Protein AF-A0A7K2N1F9-F1 (afdb_monomer_lite)

Structure (mmCIF, N/CA/C/O backbone):
data_AF-A0A7K2N1F9-F1
#
_entry.id   AF-A0A7K2N1F9-F1
#
loop_
_atom_site.group_PDB
_atom_site.id
_atom_site.type_symbol
_atom_site.label_atom_id
_atom_site.label_alt_id
_atom_site.label_comp_id
_atom_site.label_asym_id
_atom_site.label_entity_id
_atom_site.label_seq_id
_atom_site.pdbx_PDB_ins_code
_atom_site.Cartn_x
_atom_site.Cartn_y
_atom_site.Cartn_z
_atom_site.occupancy
_atom_site.B_iso_or_equiv
_atom_site.auth_seq_id
_atom_site.auth_comp_id
_atom_site.auth_asym_id
_atom_site.auth_atom_id
_atom_site.pdbx_PDB_model_num
ATOM 1 N N . PRO A 1 1 ? 28.617 -13.525 -10.690 1.00 59.00 1 PRO A N 1
ATOM 2 C CA . PRO A 1 1 ? 27.177 -13.411 -11.020 1.00 59.00 1 PRO A CA 1
ATOM 3 C C . PRO A 1 1 ? 26.655 -11.980 -10.815 1.00 59.00 1 PRO A C 1
ATOM 5 O O . PRO A 1 1 ? 26.814 -11.422 -9.735 1.00 59.00 1 PRO A O 1
ATOM 8 N N . THR A 1 2 ? 26.066 -11.386 -11.852 1.00 62.66 2 THR A N 1
ATOM 9 C CA . THR A 1 2 ? 25.423 -10.061 -11.810 1.00 62.66 2 THR A CA 1
ATOM 10 C C . THR A 1 2 ? 23.911 -10.265 -11.734 1.00 62.66 2 THR A C 1
ATOM 12 O O . THR A 1 2 ? 23.331 -10.863 -12.637 1.00 62.66 2 THR A O 1
ATOM 15 N N . ALA A 1 3 ? 23.275 -9.830 -10.644 1.00 71.44 3 ALA A N 1
ATOM 16 C CA . ALA A 1 3 ? 21.825 -9.941 -10.484 1.00 71.44 3 ALA A CA 1
ATOM 17 C C . ALA A 1 3 ? 21.093 -9.007 -11.464 1.00 71.44 3 ALA A C 1
ATOM 19 O O . ALA A 1 3 ? 21.563 -7.902 -11.738 1.00 71.44 3 ALA A O 1
ATOM 20 N N . ASN A 1 4 ? 19.939 -9.442 -11.982 1.00 77.94 4 ASN A N 1
ATOM 21 C CA . ASN A 1 4 ? 19.087 -8.596 -12.815 1.00 77.94 4 ASN A CA 1
ATOM 22 C C . ASN A 1 4 ? 18.512 -7.449 -11.946 1.00 77.94 4 ASN A C 1
ATOM 24 O O . ASN A 1 4 ? 17.821 -7.731 -10.958 1.00 77.94 4 ASN A O 1
ATOM 28 N N . PRO A 1 5 ? 18.787 -6.173 -12.278 1.00 76.38 5 PRO A N 1
ATOM 29 C CA . PRO A 1 5 ? 18.346 -5.035 -11.473 1.00 76.38 5 PRO A CA 1
ATOM 30 C C . PRO A 1 5 ? 16.817 -4.923 -11.394 1.00 76.38 5 PRO A C 1
ATOM 32 O O . PRO A 1 5 ? 16.291 -4.608 -10.331 1.00 76.38 5 PRO A O 1
ATOM 35 N N . ASP A 1 6 ? 16.093 -5.267 -12.461 1.00 80.00 6 ASP A N 1
ATOM 36 C CA . ASP A 1 6 ? 14.627 -5.196 -12.478 1.00 80.00 6 ASP A CA 1
ATOM 37 C C . ASP A 1 6 ? 14.009 -6.249 -11.547 1.00 80.00 6 ASP A C 1
ATOM 39 O O . ASP A 1 6 ? 13.068 -5.967 -10.807 1.00 80.00 6 ASP A O 1
ATOM 43 N N . ALA A 1 7 ? 14.593 -7.450 -11.508 1.00 86.44 7 ALA A N 1
ATOM 44 C CA . ALA A 1 7 ? 14.180 -8.495 -10.571 1.00 86.44 7 ALA A CA 1
ATOM 45 C C . ALA A 1 7 ? 14.450 -8.092 -9.110 1.00 86.44 7 ALA A C 1
ATOM 47 O O . ALA A 1 7 ? 13.690 -8.448 -8.212 1.00 86.44 7 ALA A O 1
ATOM 48 N N . THR A 1 8 ? 15.510 -7.313 -8.873 1.00 91.31 8 THR A N 1
ATOM 49 C CA . THR A 1 8 ? 15.855 -6.809 -7.536 1.00 91.31 8 THR A CA 1
ATOM 50 C C . THR A 1 8 ? 14.827 -5.781 -7.058 1.00 91.31 8 THR A C 1
ATOM 52 O O . THR A 1 8 ? 14.375 -5.855 -5.913 1.00 91.31 8 THR A O 1
ATOM 55 N N . ASP A 1 9 ? 14.401 -4.869 -7.940 1.00 91.19 9 ASP A N 1
ATOM 56 C CA . ASP A 1 9 ? 13.336 -3.903 -7.654 1.00 91.19 9 ASP A CA 1
ATOM 57 C C . ASP A 1 9 ? 12.016 -4.621 -7.316 1.00 91.19 9 ASP A C 1
ATOM 59 O O . ASP A 1 9 ? 11.381 -4.294 -6.311 1.00 91.19 9 ASP A O 1
ATOM 63 N N . VAL A 1 10 ? 11.629 -5.645 -8.088 1.00 94.50 10 VAL A N 1
ATOM 64 C CA . VAL A 1 10 ? 10.413 -6.441 -7.825 1.00 94.50 10 VAL A CA 1
ATOM 65 C C . VAL A 1 10 ? 10.453 -7.084 -6.438 1.00 94.50 10 VAL A C 1
ATOM 67 O O . VAL A 1 10 ? 9.509 -6.922 -5.666 1.00 94.50 10 VAL A O 1
ATOM 70 N N . VAL A 1 11 ? 11.542 -7.778 -6.091 1.00 96.75 11 VAL A N 1
ATOM 71 C CA . VAL A 1 11 ? 11.669 -8.463 -4.791 1.00 96.75 11 VAL A CA 1
ATOM 72 C C . VAL A 1 11 ? 11.615 -7.467 -3.635 1.00 96.75 11 VAL A C 1
ATOM 74 O O . VAL A 1 11 ? 10.921 -7.708 -2.646 1.00 96.75 11 VAL A O 1
ATOM 77 N N . LYS A 1 12 ? 12.291 -6.321 -3.766 1.00 96.31 12 LYS A N 1
ATOM 78 C CA . LYS A 1 12 ? 12.257 -5.256 -2.760 1.00 96.31 12 LYS A CA 1
ATOM 79 C C . LYS A 1 12 ? 10.833 -4.751 -2.528 1.00 96.31 12 LYS A C 1
ATOM 81 O O . LYS A 1 12 ? 10.384 -4.685 -1.385 1.00 96.31 12 LYS A O 1
ATOM 86 N N . TRP A 1 13 ? 10.123 -4.386 -3.595 1.00 97.69 13 TRP A N 1
ATOM 87 C CA . TRP A 1 13 ? 8.766 -3.849 -3.484 1.00 97.69 13 TRP A CA 1
ATOM 88 C C . TRP A 1 13 ? 7.759 -4.892 -3.009 1.00 97.69 13 TRP A C 1
ATOM 90 O O . TRP A 1 13 ? 6.864 -4.556 -2.236 1.00 97.69 13 TRP A O 1
ATOM 100 N N . HIS A 1 14 ? 7.942 -6.156 -3.388 1.00 98.31 14 HIS A N 1
ATOM 101 C CA . HIS A 1 14 ? 7.162 -7.257 -2.838 1.00 98.31 14 HIS A CA 1
ATOM 102 C C . HIS A 1 14 ? 7.390 -7.411 -1.327 1.00 98.31 14 HIS A C 1
ATOM 104 O O . HIS A 1 14 ? 6.428 -7.528 -0.575 1.00 98.31 14 HIS A O 1
ATOM 110 N N . GLY A 1 15 ? 8.640 -7.343 -0.855 1.00 98.44 15 GLY A N 1
ATOM 111 C CA . GLY A 1 15 ? 8.946 -7.368 0.579 1.00 98.44 15 GLY A CA 1
ATOM 112 C C . GLY A 1 15 ? 8.259 -6.236 1.348 1.00 98.44 15 GLY A C 1
ATOM 113 O O . GLY A 1 15 ? 7.652 -6.474 2.389 1.00 98.44 15 GLY A O 1
ATOM 114 N N . LEU A 1 16 ? 8.266 -5.020 0.793 1.00 98.69 16 LEU A N 1
ATOM 115 C CA . LEU A 1 16 ? 7.516 -3.897 1.360 1.00 98.69 16 LEU A CA 1
ATOM 116 C C . LEU A 1 16 ? 6.004 -4.168 1.354 1.00 98.69 16 LEU A C 1
ATOM 118 O O . LEU A 1 16 ? 5.322 -3.847 2.321 1.00 98.69 16 LEU A O 1
ATOM 122 N N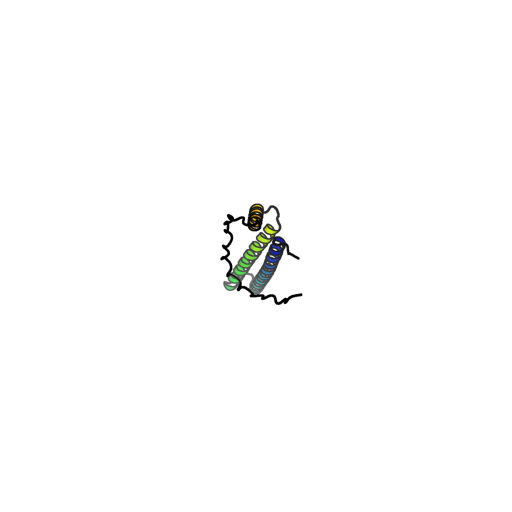 . LEU A 1 17 ? 5.440 -4.740 0.292 1.00 98.69 17 LEU A N 1
ATOM 123 C CA . LEU A 1 17 ? 4.013 -5.067 0.265 1.00 98.69 17 LEU A CA 1
ATOM 124 C C . LEU A 1 17 ? 3.636 -6.049 1.387 1.00 98.69 17 LEU A C 1
ATOM 126 O O . LEU A 1 17 ? 2.665 -5.803 2.098 1.00 98.69 17 LEU A O 1
ATOM 130 N N . VAL A 1 18 ? 4.435 -7.100 1.591 1.00 98.75 18 VAL A N 1
ATOM 131 C CA . VAL A 1 18 ? 4.236 -8.076 2.677 1.00 98.75 18 VAL A CA 1
ATOM 132 C C . VAL A 1 18 ? 4.308 -7.406 4.051 1.00 98.75 18 VAL A C 1
ATOM 134 O O . VAL A 1 18 ? 3.459 -7.645 4.905 1.00 98.75 18 VAL A O 1
ATOM 137 N N . GLU A 1 19 ? 5.279 -6.518 4.262 1.00 98.62 19 GLU A N 1
ATOM 138 C CA . GLU A 1 19 ? 5.375 -5.753 5.507 1.00 98.62 19 GLU A CA 1
ATOM 139 C C . GLU A 1 19 ? 4.119 -4.896 5.741 1.00 98.62 19 GLU A C 1
ATOM 141 O O . GLU A 1 19 ? 3.557 -4.915 6.835 1.00 98.62 19 GLU A O 1
ATOM 146 N N . ALA A 1 20 ? 3.638 -4.178 4.721 1.00 98.50 20 ALA A N 1
ATOM 147 C CA . ALA A 1 20 ? 2.435 -3.353 4.846 1.00 98.50 20 ALA A CA 1
ATOM 148 C C . ALA A 1 20 ? 1.185 -4.189 5.132 1.00 98.50 20 ALA A C 1
ATOM 150 O O . ALA A 1 20 ? 0.350 -3.764 5.925 1.00 98.50 20 ALA A O 1
ATOM 151 N N . GLN A 1 21 ? 1.088 -5.383 4.544 1.00 98.62 21 GLN A N 1
ATOM 152 C CA . GLN A 1 21 ? 0.015 -6.327 4.840 1.00 98.62 21 GLN A CA 1
ATOM 153 C C . GLN A 1 21 ? 0.023 -6.721 6.328 1.00 98.62 21 GLN A C 1
ATOM 155 O O . GLN A 1 21 ? -1.003 -6.611 6.987 1.00 98.62 21 GLN A O 1
ATOM 160 N N . SER A 1 22 ? 1.194 -7.030 6.898 1.00 98.69 22 SER A N 1
ATOM 161 C CA . SER A 1 22 ? 1.311 -7.342 8.336 1.00 98.69 22 SER A CA 1
ATOM 162 C C . SER A 1 22 ? 0.982 -6.164 9.266 1.00 98.69 22 SER A C 1
ATOM 164 O O . SER A 1 22 ? 0.644 -6.348 10.435 1.00 98.69 22 SER A O 1
ATOM 166 N N . VAL A 1 23 ? 1.165 -4.924 8.797 1.00 98.62 23 VAL A N 1
ATOM 167 C CA . VAL A 1 23 ? 0.802 -3.716 9.554 1.00 98.62 23 VAL A CA 1
ATOM 168 C C . VAL A 1 23 ? -0.706 -3.501 9.504 1.00 98.62 23 VAL A C 1
ATOM 170 O O . VAL A 1 23 ? -1.291 -3.162 10.529 1.00 98.62 23 VAL A O 1
ATOM 173 N N . LEU A 1 24 ? -1.324 -3.717 8.339 1.00 98.69 24 LEU A N 1
ATOM 174 C CA . LEU A 1 24 ? -2.771 -3.638 8.175 1.00 98.69 24 LEU A CA 1
ATOM 175 C C . LEU A 1 24 ? -3.486 -4.659 9.062 1.00 98.69 24 LEU A C 1
ATOM 177 O O . LEU A 1 24 ? -4.354 -4.262 9.826 1.00 98.69 24 LEU A O 1
ATOM 181 N N . GLU A 1 25 ? -3.061 -5.922 9.029 1.00 98.81 25 GLU A N 1
ATOM 182 C CA . GLU A 1 25 ? -3.646 -6.997 9.846 1.00 98.81 25 GLU A CA 1
ATOM 183 C C . GLU A 1 25 ? -3.624 -6.649 11.340 1.00 98.81 25 GLU A C 1
ATOM 185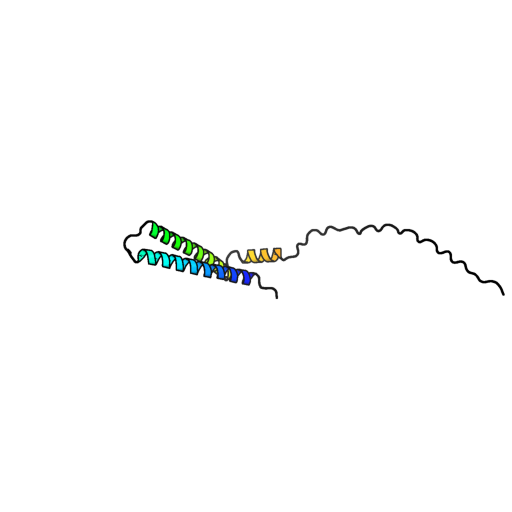 O O . GLU A 1 25 ? -4.650 -6.704 12.006 1.00 98.81 25 GLU A O 1
ATOM 190 N N . ARG A 1 26 ? -2.486 -6.167 11.857 1.00 98.69 26 ARG A N 1
ATOM 191 C CA . ARG A 1 26 ? -2.392 -5.730 13.259 1.00 98.69 26 ARG A CA 1
ATOM 192 C C . ARG A 1 26 ? -3.299 -4.543 13.580 1.00 98.69 26 ARG A C 1
ATOM 194 O O . ARG A 1 26 ? -3.881 -4.498 14.655 1.00 98.69 26 ARG A O 1
ATOM 201 N N . ALA A 1 27 ? -3.411 -3.573 12.673 1.00 98.50 27 ALA A N 1
ATOM 202 C CA . ALA A 1 27 ? -4.291 -2.427 12.880 1.00 98.50 27 ALA A CA 1
ATOM 203 C C . ALA A 1 27 ? -5.775 -2.838 12.881 1.00 98.50 27 ALA A C 1
ATOM 205 O O . ALA A 1 27 ? -6.564 -2.273 13.637 1.00 98.50 27 ALA A O 1
ATOM 206 N N . GLU A 1 28 ? -6.149 -3.803 12.037 1.00 98.38 28 GLU A N 1
ATOM 207 C CA . GLU A 1 28 ? -7.493 -4.382 11.997 1.00 98.38 28 GLU A CA 1
ATOM 208 C C . GLU A 1 28 ? -7.790 -5.170 13.277 1.00 98.38 28 GLU A C 1
ATOM 210 O O . GLU A 1 28 ? -8.839 -4.952 13.882 1.00 98.38 28 GLU A O 1
ATOM 215 N N . ASP A 1 29 ? -6.852 -5.999 13.740 1.00 98.44 29 ASP A N 1
ATOM 216 C CA . ASP A 1 29 ? -6.968 -6.730 15.006 1.00 98.44 29 ASP A CA 1
ATOM 217 C C . ASP A 1 29 ? -7.145 -5.775 16.198 1.00 98.44 29 ASP A C 1
ATOM 219 O O . ASP A 1 29 ? -8.043 -5.972 17.019 1.00 98.44 29 ASP A O 1
ATOM 223 N N . ASP A 1 30 ? -6.347 -4.703 16.271 1.00 97.31 30 ASP A N 1
ATOM 224 C CA . ASP A 1 30 ? -6.457 -3.688 17.325 1.00 97.31 30 ASP A CA 1
ATOM 225 C C . ASP A 1 30 ? -7.836 -2.997 17.308 1.00 97.31 30 ASP A C 1
ATOM 227 O O . ASP A 1 30 ? -8.434 -2.761 18.362 1.00 97.31 30 ASP A O 1
ATOM 231 N N . LEU A 1 31 ? -8.362 -2.675 16.119 1.00 96.25 31 LEU A N 1
ATOM 232 C CA . LEU A 1 31 ? -9.689 -2.071 15.969 1.00 96.25 31 LEU A CA 1
ATOM 233 C C . LEU A 1 31 ? -10.803 -3.043 16.381 1.00 96.25 31 LEU A C 1
ATOM 235 O O . LEU A 1 31 ? -11.726 -2.653 17.096 1.00 96.25 31 LEU A O 1
ATOM 239 N N . LEU A 1 32 ? -10.721 -4.304 15.956 1.00 95.81 32 LEU A N 1
ATOM 240 C CA . LEU A 1 32 ? -11.701 -5.329 16.317 1.00 95.81 32 LEU A CA 1
ATOM 241 C C . LEU A 1 32 ? -11.704 -5.592 17.825 1.00 95.81 32 LEU A C 1
ATOM 243 O O . LEU A 1 32 ? -12.777 -5.684 18.422 1.00 95.81 32 LEU A O 1
ATOM 247 N N . ALA A 1 3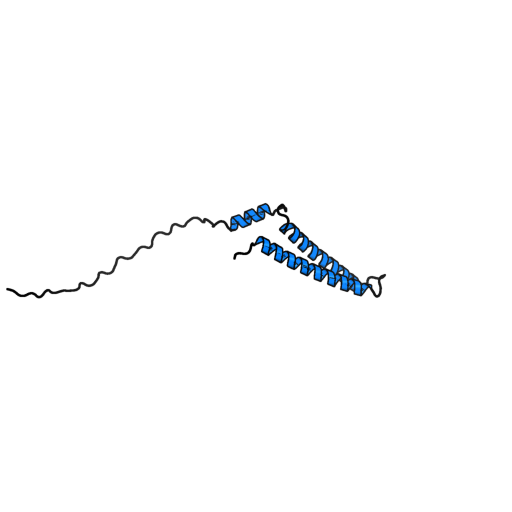3 ? -10.527 -5.648 18.450 1.00 95.19 33 ALA A N 1
ATOM 248 C CA . ALA A 1 33 ? -10.396 -5.798 19.894 1.00 95.19 33 ALA A CA 1
ATOM 249 C C . ALA A 1 33 ? -11.033 -4.625 20.658 1.00 95.19 33 ALA A C 1
ATOM 251 O O . ALA A 1 33 ? -11.666 -4.843 21.691 1.00 95.19 33 ALA A O 1
ATOM 252 N N . ALA A 1 34 ? -10.915 -3.397 20.142 1.00 93.06 34 ALA A N 1
ATOM 253 C CA . ALA A 1 34 ? -11.536 -2.214 20.739 1.00 93.06 34 ALA A CA 1
ATOM 254 C C . ALA A 1 34 ? -13.066 -2.181 20.576 1.00 93.06 34 ALA A C 1
ATOM 256 O O . ALA A 1 34 ? -13.761 -1.722 21.477 1.00 93.06 34 ALA A O 1
ATOM 257 N N . LEU A 1 35 ? -13.599 -2.697 19.464 1.00 92.81 35 LEU A N 1
ATOM 258 C CA . LEU A 1 35 ? -15.044 -2.738 19.198 1.00 92.81 35 LEU A CA 1
ATOM 259 C C . LEU A 1 35 ? -15.767 -3.885 19.918 1.00 92.81 35 LEU A C 1
ATOM 261 O O . LEU A 1 35 ? -16.969 -3.802 20.169 1.00 92.81 35 LEU A O 1
ATOM 265 N N . GLN A 1 36 ? -15.058 -4.965 20.252 1.00 90.12 36 GLN A N 1
ATOM 266 C CA . GLN A 1 36 ? -15.644 -6.165 20.853 1.00 90.12 36 GLN A CA 1
ATOM 267 C C . GLN A 1 36 ? -16.455 -5.916 22.148 1.00 90.12 36 GLN A C 1
ATOM 269 O O . GLN A 1 36 ? -17.502 -6.548 22.304 1.00 90.12 36 GLN A O 1
ATOM 274 N N . PRO A 1 37 ? -16.046 -5.021 23.071 1.00 86.75 37 PRO A N 1
ATOM 275 C CA . PRO A 1 37 ? -16.795 -4.740 24.295 1.00 86.75 37 PRO A CA 1
ATOM 276 C C . PRO A 1 37 ? -18.077 -3.926 24.067 1.00 86.75 37 PRO A C 1
ATOM 278 O O . PRO A 1 37 ? -19.046 -4.117 24.801 1.00 86.75 37 PRO A O 1
ATOM 281 N N . GLN A 1 38 ? -18.086 -3.012 23.089 1.00 79.00 38 GLN A N 1
ATOM 282 C CA . GLN A 1 38 ? -19.204 -2.103 22.801 1.00 79.00 38 GLN A CA 1
ATOM 283 C C . GLN A 1 38 ? -19.308 -1.830 21.291 1.00 79.00 38 GLN A C 1
ATOM 285 O O . GLN A 1 38 ? -18.792 -0.835 20.793 1.00 79.00 38 GLN A O 1
ATOM 290 N N . PRO A 1 39 ? -20.010 -2.690 20.538 1.00 72.44 39 PRO A N 1
ATOM 291 C CA . PRO A 1 39 ? -20.047 -2.594 19.080 1.00 72.44 39 PRO A CA 1
ATOM 292 C C . PRO A 1 39 ? -20.961 -1.480 18.538 1.00 72.44 39 PRO A C 1
ATOM 294 O O . PRO A 1 39 ? -20.950 -1.226 17.336 1.00 72.44 39 PRO A O 1
ATOM 297 N N . SER A 1 40 ? -21.793 -0.849 19.377 1.00 73.44 40 SER A N 1
ATOM 298 C CA . SER A 1 40 ? -22.810 0.122 18.940 1.00 73.44 40 SER A CA 1
ATOM 299 C C . SER A 1 40 ? -22.385 1.587 19.028 1.00 73.44 40 SER A C 1
ATOM 301 O O . SER A 1 40 ? -23.027 2.427 18.403 1.00 73.44 40 SER A O 1
ATOM 303 N N . GLU A 1 41 ? -21.352 1.907 19.804 1.00 78.50 41 GLU A N 1
ATOM 304 C CA . GLU A 1 41 ? -20.877 3.276 20.010 1.00 78.50 41 GLU A CA 1
ATOM 305 C C . GLU A 1 41 ? -19.374 3.321 19.741 1.00 78.50 41 GLU A C 1
ATOM 307 O O . GLU A 1 41 ? -18.620 2.501 20.258 1.00 78.50 41 GLU A O 1
ATOM 312 N N . VAL A 1 42 ? -18.951 4.248 18.883 1.00 82.94 42 VAL A N 1
ATOM 313 C CA . VAL A 1 42 ? -17.541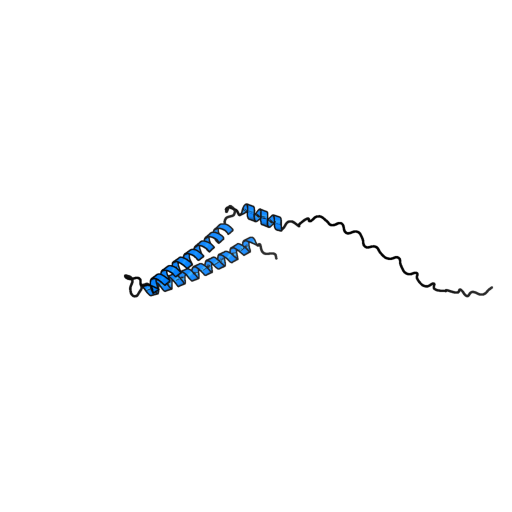 4.428 18.533 1.00 82.94 42 VAL A CA 1
ATOM 314 C C . VAL A 1 42 ? -17.058 5.690 19.229 1.00 82.94 42 VAL A C 1
ATOM 316 O O . VAL A 1 42 ? -17.478 6.791 18.878 1.00 82.94 42 VAL A O 1
ATOM 319 N N . ASP A 1 43 ? -16.195 5.521 20.222 1.00 87.00 43 ASP A N 1
ATOM 320 C CA . ASP A 1 43 ? -15.563 6.625 20.935 1.00 87.00 43 ASP A CA 1
ATOM 321 C C . ASP A 1 43 ? -14.366 7.206 20.154 1.00 87.00 43 ASP A C 1
ATOM 323 O O . ASP A 1 43 ? -13.872 6.625 19.180 1.00 87.00 43 ASP A O 1
ATOM 327 N N . ASP A 1 44 ? -13.884 8.379 20.574 1.00 88.00 44 ASP A N 1
ATOM 328 C CA . ASP A 1 44 ? -12.758 9.066 19.926 1.00 88.00 44 ASP A CA 1
ATOM 329 C C . ASP A 1 44 ? -11.478 8.194 19.829 1.00 88.00 44 ASP A C 1
ATOM 331 O O . ASP A 1 44 ? -10.830 8.190 18.774 1.00 88.00 44 ASP A O 1
ATOM 335 N N . PRO A 1 45 ? -11.094 7.407 20.859 1.00 91.31 45 PRO A N 1
ATOM 336 C CA . PRO A 1 45 ? -10.007 6.431 20.748 1.00 91.31 45 PRO A CA 1
ATOM 337 C C . PRO A 1 45 ? -10.217 5.375 19.653 1.00 91.31 45 PRO A C 1
ATOM 339 O O . PRO A 1 45 ? -9.289 5.106 18.878 1.00 91.31 45 PRO A O 1
ATOM 342 N N . THR A 1 46 ? -11.418 4.799 19.549 1.00 93.88 46 THR A N 1
ATOM 343 C CA . THR A 1 46 ? -11.748 3.800 18.520 1.00 93.88 46 THR A CA 1
ATOM 344 C C . THR A 1 46 ? -11.780 4.426 17.127 1.00 93.88 46 THR A C 1
ATOM 346 O O . THR A 1 46 ? -11.269 3.837 16.170 1.00 93.88 46 THR A O 1
ATOM 349 N N . MET A 1 47 ? -12.246 5.670 16.998 1.00 95.56 47 MET A N 1
ATOM 350 C CA . MET A 1 47 ? -12.104 6.439 15.757 1.00 95.56 47 MET A CA 1
ATOM 351 C C . MET A 1 47 ? -10.632 6.617 15.351 1.00 95.56 47 MET A C 1
ATOM 353 O O . MET A 1 47 ? -10.284 6.480 14.175 1.00 95.56 47 MET A O 1
ATOM 357 N N . GLY A 1 48 ? -9.731 6.843 16.311 1.00 96.56 48 GLY A N 1
ATOM 358 C CA . GLY A 1 48 ? -8.286 6.883 16.065 1.00 96.56 48 GLY A CA 1
ATOM 359 C C . GLY A 1 48 ? -7.713 5.563 15.526 1.00 96.56 48 GLY A C 1
ATOM 360 O O . GLY A 1 48 ? -6.819 5.574 14.675 1.00 96.56 48 GLY A O 1
ATOM 361 N N . LEU A 1 49 ? -8.229 4.414 15.975 1.00 97.31 49 LEU A N 1
ATOM 362 C CA . LEU A 1 49 ? -7.893 3.095 15.420 1.00 97.31 49 LEU A CA 1
ATOM 363 C C . LEU A 1 49 ? -8.404 2.935 13.984 1.00 97.31 49 LEU A C 1
ATOM 365 O O . LEU A 1 49 ? -7.637 2.528 13.111 1.00 97.31 49 LEU A O 1
ATOM 369 N N . ALA A 1 50 ? -9.640 3.350 13.702 1.00 96.56 50 ALA A N 1
ATOM 370 C CA . ALA A 1 50 ? -10.194 3.322 12.349 1.00 96.56 50 ALA A CA 1
ATOM 371 C C . ALA A 1 50 ? -9.364 4.168 11.364 1.00 96.56 50 ALA A C 1
ATOM 373 O O . ALA A 1 50 ? -9.060 3.731 10.250 1.00 96.56 50 ALA A O 1
ATOM 374 N N . HIS A 1 51 ? -8.908 5.351 11.785 1.00 98.12 51 HIS A N 1
ATOM 375 C CA . HIS A 1 51 ? -7.998 6.167 10.978 1.00 98.12 51 HIS A CA 1
ATOM 376 C C . HIS A 1 51 ? -6.646 5.485 10.729 1.00 98.12 51 HIS A C 1
ATOM 378 O O . HIS A 1 51 ? -6.107 5.595 9.624 1.00 98.12 51 HIS A O 1
ATOM 384 N N . ARG A 1 52 ? -6.108 4.749 11.712 1.00 98.06 52 ARG A N 1
ATOM 385 C CA . ARG A 1 52 ? -4.876 3.963 11.537 1.00 98.06 52 ARG A CA 1
ATOM 386 C C . ARG A 1 52 ? -5.050 2.837 10.520 1.00 98.06 52 ARG A C 1
ATOM 388 O O . ARG A 1 52 ? -4.178 2.684 9.666 1.00 98.06 52 ARG A O 1
ATOM 395 N N . VAL A 1 53 ? -6.174 2.120 10.549 1.00 98.62 53 VAL A N 1
ATOM 396 C CA . VAL A 1 53 ? -6.510 1.112 9.527 1.00 98.62 53 VAL A CA 1
ATOM 397 C C . VAL A 1 53 ? -6.552 1.754 8.139 1.00 98.62 53 VAL A C 1
ATOM 399 O O . VAL A 1 53 ? -5.876 1.290 7.225 1.00 98.62 53 VAL A O 1
ATOM 402 N N . ASN A 1 54 ? -7.248 2.884 7.981 1.00 98.44 54 ASN A N 1
ATOM 403 C CA . ASN A 1 54 ? -7.338 3.574 6.690 1.00 98.44 54 ASN A CA 1
ATOM 404 C C . ASN A 1 54 ? -5.960 4.022 6.155 1.00 98.44 54 ASN A C 1
ATOM 406 O O . ASN A 1 54 ? -5.664 3.905 4.960 1.00 98.44 54 ASN A O 1
ATOM 410 N N . ALA A 1 55 ? -5.084 4.498 7.044 1.00 98.69 55 ALA A N 1
ATOM 411 C CA . ALA A 1 55 ? -3.707 4.825 6.687 1.00 98.69 55 ALA A CA 1
ATOM 412 C C . ALA A 1 55 ? -2.915 3.576 6.255 1.00 98.69 55 ALA A C 1
ATOM 414 O O . ALA A 1 55 ? -2.206 3.620 5.247 1.00 98.69 55 ALA A O 1
ATOM 415 N N . ALA A 1 56 ? -3.065 2.452 6.963 1.00 98.62 56 ALA A N 1
ATOM 416 C CA . ALA A 1 56 ? -2.410 1.191 6.617 1.00 98.62 56 ALA A CA 1
ATOM 417 C C . ALA A 1 56 ? -2.872 0.648 5.251 1.00 98.62 56 ALA A C 1
ATOM 419 O O . ALA A 1 56 ? -2.029 0.266 4.435 1.00 98.62 56 ALA A O 1
ATOM 420 N N . VAL A 1 57 ? -4.177 0.705 4.951 1.00 98.69 57 VAL A N 1
ATOM 421 C CA . VAL A 1 57 ? -4.733 0.345 3.632 1.00 98.69 57 VAL A CA 1
ATOM 422 C C . VAL A 1 57 ? -4.114 1.202 2.531 1.00 98.69 57 VAL A C 1
ATOM 424 O O . VAL A 1 57 ? -3.630 0.671 1.532 1.00 98.69 57 VAL A O 1
ATOM 427 N N . THR A 1 58 ? -4.046 2.519 2.739 1.00 98.75 58 THR A N 1
ATOM 428 C CA . THR A 1 58 ? -3.460 3.450 1.761 1.00 98.75 58 THR A CA 1
ATOM 429 C C . THR A 1 58 ? -2.010 3.078 1.431 1.00 98.75 58 THR A C 1
ATOM 431 O O . THR A 1 58 ? -1.606 3.070 0.265 1.00 98.75 58 THR A O 1
ATOM 434 N N . VAL A 1 59 ? -1.216 2.721 2.447 1.00 98.75 59 VAL A N 1
ATOM 435 C CA . VAL A 1 59 ? 0.175 2.284 2.259 1.00 98.75 59 VAL A CA 1
ATOM 436 C C . VAL A 1 59 ? 0.249 0.946 1.518 1.00 98.75 59 VAL A C 1
ATOM 438 O O . VAL A 1 59 ? 1.062 0.816 0.596 1.00 98.75 59 VAL A O 1
ATOM 441 N N . ARG A 1 60 ? -0.584 -0.038 1.883 1.00 98.62 60 ARG A N 1
ATOM 442 C CA . ARG A 1 60 ? -0.654 -1.337 1.195 1.00 98.62 60 ARG A CA 1
ATOM 443 C C . ARG A 1 60 ? -0.970 -1.150 -0.285 1.00 98.62 60 ARG A C 1
ATOM 445 O O . ARG A 1 60 ? -0.258 -1.689 -1.130 1.00 98.62 60 ARG A O 1
ATOM 452 N N . ASP A 1 61 ? -1.984 -0.353 -0.598 1.00 98.56 61 ASP A N 1
ATOM 453 C CA . ASP A 1 61 ? -2.462 -0.155 -1.967 1.00 98.56 61 ASP A CA 1
ATOM 454 C C . ASP A 1 61 ? -1.441 0.577 -2.830 1.00 98.56 61 ASP A C 1
ATOM 456 O O . ASP A 1 61 ? -1.191 0.174 -3.968 1.00 98.56 61 ASP A O 1
ATOM 460 N N . GLY A 1 62 ? -0.759 1.579 -2.270 1.00 98.38 62 GLY A N 1
ATOM 461 C CA . GLY A 1 62 ? 0.364 2.227 -2.941 1.00 98.38 62 GLY A CA 1
ATOM 462 C C . GLY A 1 62 ? 1.476 1.234 -3.295 1.00 98.38 62 GLY A C 1
ATOM 463 O O . GLY A 1 62 ? 1.956 1.212 -4.429 1.00 98.38 62 GLY A O 1
ATOM 464 N N . ARG A 1 63 ? 1.858 0.359 -2.354 1.00 98.31 63 ARG A N 1
ATOM 465 C CA . ARG A 1 63 ? 2.888 -0.672 -2.583 1.00 98.31 63 ARG A CA 1
ATOM 466 C C . ARG A 1 63 ? 2.420 -1.722 -3.600 1.00 98.31 63 ARG A C 1
ATOM 468 O O . ARG A 1 63 ? 3.183 -2.069 -4.501 1.00 98.31 63 ARG A O 1
ATOM 475 N N . ALA A 1 64 ? 1.169 -2.175 -3.516 1.00 98.38 64 ALA A N 1
ATOM 476 C CA . ALA A 1 64 ? 0.578 -3.133 -4.451 1.00 98.38 64 ALA A CA 1
ATOM 477 C C . ALA A 1 64 ? 0.521 -2.577 -5.880 1.00 98.38 64 ALA A C 1
ATOM 479 O O . ALA A 1 64 ? 0.851 -3.279 -6.838 1.00 98.38 64 ALA A O 1
ATOM 480 N N . MET A 1 65 ? 0.178 -1.295 -6.029 1.00 98.06 65 MET A N 1
ATOM 481 C CA . MET A 1 65 ? 0.169 -0.606 -7.318 1.00 98.06 65 MET A CA 1
ATOM 482 C C . MET A 1 65 ? 1.564 -0.579 -7.958 1.00 98.06 65 MET A C 1
ATOM 484 O O . MET A 1 65 ? 1.692 -0.849 -9.153 1.00 98.06 65 MET A O 1
ATOM 488 N N . VAL A 1 66 ? 2.617 -0.317 -7.175 1.00 96.56 66 VAL A N 1
ATOM 489 C CA . VAL A 1 66 ? 4.001 -0.338 -7.677 1.00 96.56 66 VAL A CA 1
ATOM 490 C C . VAL A 1 66 ? 4.423 -1.747 -8.089 1.00 96.56 66 VAL A C 1
ATOM 492 O O . VAL A 1 66 ? 4.979 -1.916 -9.173 1.00 96.56 66 VAL A O 1
ATOM 495 N N . VAL A 1 67 ? 4.128 -2.770 -7.278 1.00 96.88 67 VAL A N 1
ATOM 496 C CA . VAL A 1 67 ? 4.420 -4.171 -7.633 1.00 96.88 67 VAL A CA 1
ATOM 497 C C . VAL A 1 67 ? 3.722 -4.550 -8.939 1.00 96.88 67 VAL A C 1
ATOM 499 O O . VAL A 1 67 ? 4.361 -5.094 -9.838 1.00 96.88 67 VAL A O 1
ATOM 502 N N . ARG A 1 68 ? 2.443 -4.191 -9.097 1.00 96.12 68 ARG A N 1
ATOM 503 C CA . ARG A 1 68 ? 1.697 -4.425 -10.339 1.00 96.12 68 ARG A CA 1
ATOM 504 C C . ARG A 1 68 ? 2.355 -3.741 -11.540 1.00 96.12 68 ARG A C 1
ATOM 506 O O . ARG A 1 68 ? 2.538 -4.384 -12.568 1.00 96.12 68 ARG A O 1
ATOM 513 N N . TRP A 1 69 ? 2.761 -2.477 -11.406 1.00 95.62 69 TRP A N 1
ATOM 514 C CA . TRP A 1 69 ? 3.467 -1.742 -12.465 1.00 95.62 69 TRP A CA 1
ATOM 515 C C . TRP A 1 69 ? 4.824 -2.381 -12.823 1.00 95.62 69 TRP A C 1
ATOM 517 O O . TRP A 1 69 ? 5.211 -2.455 -13.993 1.00 95.62 69 TRP A O 1
ATOM 527 N N . LEU A 1 70 ? 5.555 -2.901 -11.833 1.00 93.44 70 LEU A N 1
ATOM 528 C CA . LEU A 1 70 ? 6.829 -3.590 -12.056 1.00 93.44 70 LEU A CA 1
ATOM 529 C C . LEU A 1 70 ? 6.662 -4.945 -12.753 1.00 93.44 70 LEU A C 1
ATOM 531 O O . LEU A 1 70 ? 7.535 -5.319 -13.537 1.00 93.44 70 LEU A O 1
ATOM 535 N N . LEU A 1 71 ? 5.554 -5.649 -12.527 1.00 93.62 71 LEU A N 1
ATOM 536 C CA . LEU A 1 71 ? 5.279 -6.945 -13.152 1.00 93.62 71 LEU A CA 1
ATOM 537 C C . LEU A 1 71 ? 4.655 -6.830 -14.549 1.00 93.62 71 LEU A C 1
ATOM 539 O O . LEU A 1 71 ? 4.829 -7.732 -15.361 1.00 93.62 71 LEU A O 1
ATOM 543 N N . ASP A 1 72 ? 3.976 -5.724 -14.853 1.00 92.25 72 ASP A N 1
ATOM 544 C CA . ASP A 1 72 ? 3.360 -5.496 -16.160 1.00 92.25 72 ASP A CA 1
ATOM 545 C C . ASP A 1 72 ? 4.399 -4.978 -17.183 1.00 92.25 72 ASP A C 1
ATOM 547 O O . ASP A 1 72 ? 4.948 -3.883 -17.006 1.00 92.25 72 ASP A O 1
ATOM 551 N N . PRO A 1 73 ? 4.740 -5.741 -18.240 1.00 86.88 73 PRO A N 1
ATOM 552 C CA . PRO A 1 73 ? 5.705 -5.308 -19.251 1.00 86.88 73 PRO A CA 1
ATOM 553 C C . PRO A 1 73 ? 5.202 -4.132 -20.104 1.00 86.88 73 PRO A C 1
ATOM 555 O O . PRO A 1 73 ? 6.018 -3.370 -20.625 1.00 86.88 73 PRO A O 1
ATOM 558 N N . ASP A 1 74 ? 3.886 -3.951 -20.211 1.00 90.69 74 ASP A N 1
ATOM 559 C CA . ASP A 1 74 ? 3.242 -2.912 -21.014 1.00 90.69 74 ASP A CA 1
ATOM 560 C C . ASP A 1 74 ? 2.738 -1.732 -20.172 1.00 90.69 74 ASP A C 1
ATOM 562 O O . ASP A 1 74 ? 2.062 -0.839 -20.689 1.00 90.69 74 ASP A O 1
ATOM 566 N N . ALA A 1 75 ? 3.131 -1.675 -18.896 1.00 91.31 75 ALA A N 1
ATOM 567 C CA . ALA A 1 75 ? 2.737 -0.605 -17.997 1.00 91.31 75 ALA A CA 1
ATOM 568 C C . ALA A 1 75 ? 3.100 0.789 -18.563 1.00 91.31 75 ALA A C 1
ATOM 570 O O . ALA A 1 75 ? 4.218 0.995 -19.064 1.00 91.31 75 ALA A O 1
ATOM 571 N N . PRO A 1 76 ? 2.203 1.788 -18.441 1.00 89.31 76 PRO A N 1
ATOM 572 C CA . PRO A 1 76 ? 2.458 3.144 -18.917 1.00 89.31 76 PRO A CA 1
ATOM 573 C C . PRO A 1 76 ? 3.767 3.729 -18.365 1.00 89.31 76 PRO A C 1
ATOM 575 O O . PRO A 1 76 ? 4.095 3.563 -17.189 1.00 89.31 76 PRO A O 1
ATOM 578 N N . GLY A 1 77 ? 4.532 4.409 -19.226 1.00 86.38 77 GLY A N 1
ATOM 579 C CA . GLY A 1 77 ? 5.804 5.060 -18.876 1.00 86.38 77 GLY A CA 1
ATOM 580 C C . GLY A 1 77 ? 7.008 4.121 -18.702 1.00 86.38 77 GLY A C 1
ATOM 581 O O . GLY A 1 77 ? 8.139 4.589 -18.568 1.00 86.38 77 GLY A O 1
ATOM 582 N N . LYS A 1 78 ? 6.819 2.795 -18.742 1.00 86.56 78 LYS A N 1
ATOM 583 C CA . LYS A 1 78 ? 7.904 1.826 -18.511 1.00 86.56 78 LYS A CA 1
ATOM 584 C C . LYS A 1 78 ? 8.883 1.722 -19.678 1.00 86.56 78 LYS A C 1
ATOM 586 O O . LYS A 1 78 ? 10.089 1.618 -19.458 1.00 86.56 78 LYS A O 1
ATOM 591 N N . LYS A 1 79 ? 8.384 1.817 -20.915 1.00 82.94 79 LYS A N 1
ATOM 592 C CA . LYS A 1 79 ? 9.209 1.801 -22.140 1.00 82.94 79 LYS A CA 1
ATOM 593 C C . LYS A 1 79 ? 10.169 2.999 -22.182 1.00 82.94 79 LYS A C 1
ATOM 595 O O . LYS A 1 79 ? 11.357 2.818 -22.446 1.00 82.94 79 LYS A O 1
ATOM 600 N N . ASP A 1 80 ? 9.698 4.185 -21.799 1.00 82.06 80 ASP A N 1
ATOM 601 C CA . ASP A 1 80 ? 10.533 5.390 -21.707 1.00 82.06 80 ASP A CA 1
ATOM 602 C C . ASP A 1 80 ? 11.581 5.278 -20.598 1.00 82.06 80 ASP A C 1
ATOM 604 O O . ASP A 1 80 ? 12.738 5.660 -20.777 1.00 82.06 80 ASP A O 1
ATOM 608 N N . LEU A 1 81 ? 11.205 4.705 -19.454 1.00 80.00 81 LEU A N 1
ATOM 609 C CA . LEU A 1 81 ? 12.122 4.481 -18.341 1.00 80.00 81 LEU A CA 1
ATOM 610 C C . LEU A 1 81 ? 13.212 3.458 -18.697 1.00 80.00 81 LEU A C 1
ATOM 612 O O . LEU A 1 81 ? 14.381 3.672 -18.369 1.00 80.00 81 LEU A O 1
ATOM 616 N N . ALA A 1 82 ? 12.867 2.392 -19.423 1.00 79.44 82 ALA A N 1
ATOM 617 C CA . ALA A 1 82 ? 13.834 1.436 -19.958 1.00 79.44 82 ALA A CA 1
ATOM 618 C C . ALA A 1 82 ? 14.799 2.104 -20.954 1.00 79.44 82 ALA A C 1
ATOM 620 O O . ALA A 1 82 ? 16.013 1.918 -20.852 1.00 79.44 82 ALA A O 1
ATOM 621 N N . ALA A 1 83 ? 14.289 2.950 -21.857 1.00 77.62 83 ALA A N 1
ATOM 622 C CA . ALA A 1 83 ? 15.115 3.724 -22.783 1.00 77.62 83 ALA A CA 1
ATOM 623 C C . ALA A 1 83 ? 16.067 4.688 -22.049 1.00 77.62 83 ALA A C 1
ATOM 625 O O . ALA A 1 83 ? 17.250 4.770 -22.384 1.00 77.62 83 ALA A O 1
ATOM 626 N N . GLN A 1 84 ? 15.596 5.365 -20.997 1.00 79.75 84 GLN A N 1
ATOM 627 C CA . GLN A 1 84 ? 16.433 6.221 -20.149 1.00 79.75 84 GLN A CA 1
ATOM 628 C C . GLN A 1 84 ? 17.498 5.426 -19.385 1.00 79.75 84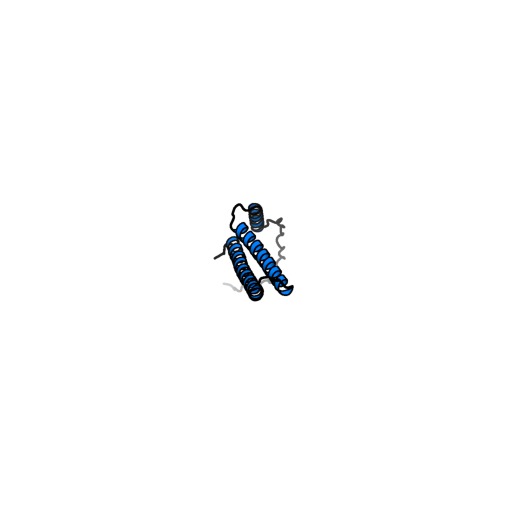 GLN A C 1
ATOM 630 O O . GLN A 1 84 ? 18.651 5.855 -19.315 1.00 79.75 84 GLN A O 1
ATOM 635 N N . ARG A 1 85 ? 17.144 4.265 -18.818 1.00 79.69 85 ARG A N 1
ATOM 636 C CA . ARG A 1 85 ? 18.099 3.369 -18.146 1.00 79.69 85 ARG A CA 1
ATOM 637 C C . ARG A 1 85 ? 19.179 2.900 -19.125 1.00 79.69 85 ARG A C 1
ATOM 639 O O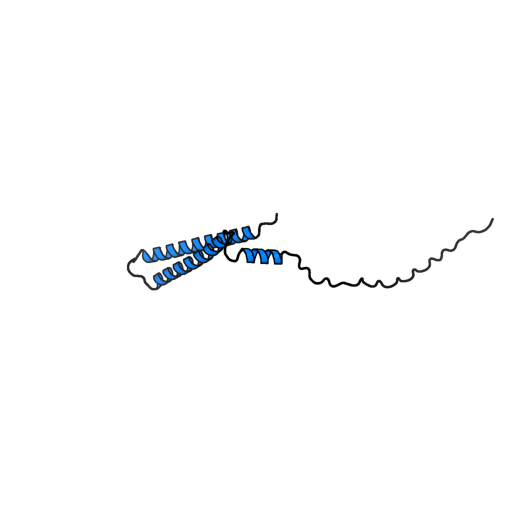 . ARG A 1 85 ? 20.361 2.992 -18.804 1.00 79.69 85 ARG A O 1
ATOM 646 N N . LEU A 1 86 ? 18.802 2.509 -20.344 1.00 78.69 86 LEU A N 1
ATOM 647 C CA . LEU A 1 86 ? 19.746 2.149 -21.404 1.00 78.69 86 LEU A CA 1
ATOM 648 C C . LEU A 1 86 ? 20.650 3.327 -21.802 1.00 78.69 86 LEU A C 1
ATOM 650 O O . LEU A 1 86 ? 21.855 3.146 -21.972 1.00 78.69 86 LEU A O 1
ATOM 654 N N . ALA A 1 87 ? 20.105 4.542 -21.905 1.00 77.44 87 ALA A N 1
ATOM 655 C CA . ALA A 1 87 ? 20.886 5.741 -22.208 1.00 77.44 87 ALA A CA 1
ATOM 656 C C . ALA A 1 87 ? 21.945 6.050 -21.133 1.00 77.44 87 ALA A C 1
ATOM 658 O O . ALA A 1 87 ? 23.021 6.534 -21.472 1.00 77.44 87 ALA A O 1
ATOM 659 N N . ARG A 1 88 ? 21.680 5.730 -19.857 1.00 76.19 88 ARG A N 1
ATOM 660 C CA . ARG A 1 88 ? 22.661 5.856 -18.759 1.00 76.19 88 ARG A CA 1
ATOM 661 C C . ARG A 1 88 ? 23.765 4.799 -18.813 1.00 76.19 88 ARG A C 1
ATOM 663 O O . ARG A 1 88 ? 24.860 5.056 -18.327 1.00 76.19 88 ARG A O 1
ATOM 670 N N . LEU A 1 89 ? 23.476 3.626 -19.378 1.00 75.31 89 LEU A N 1
ATOM 671 C CA . LEU A 1 89 ? 24.446 2.540 -19.553 1.00 75.31 89 LEU A CA 1
ATOM 672 C C . LEU A 1 89 ? 25.313 2.715 -20.805 1.00 75.31 89 LEU A C 1
ATOM 674 O O . LEU A 1 89 ? 26.374 2.099 -20.904 1.00 75.31 89 LEU A O 1
ATOM 678 N N . ARG A 1 90 ? 24.889 3.547 -21.767 1.00 73.06 90 ARG A N 1
ATOM 679 C CA . ARG A 1 90 ? 25.737 3.894 -22.910 1.00 73.06 90 ARG A CA 1
ATOM 680 C C . ARG A 1 90 ? 26.973 4.654 -22.414 1.00 73.06 90 ARG A C 1
ATOM 682 O O . ARG A 1 90 ? 26.817 5.618 -21.661 1.00 73.06 90 ARG A O 1
ATOM 689 N N . PRO A 1 91 ? 28.189 4.274 -22.853 1.00 69.56 91 PRO A N 1
ATOM 690 C CA . PRO A 1 91 ? 29.391 5.035 -22.558 1.00 69.56 91 PRO A CA 1
ATOM 691 C C . PRO A 1 91 ? 29.168 6.490 -22.956 1.00 69.56 91 PRO A C 1
ATOM 693 O O . PRO A 1 91 ? 28.797 6.782 -24.096 1.00 69.56 91 PRO A O 1
ATOM 696 N N . ARG A 1 92 ? 29.356 7.411 -22.011 1.00 64.19 92 ARG A N 1
ATOM 697 C CA . ARG A 1 92 ? 29.286 8.839 -22.301 1.00 64.19 92 ARG A CA 1
ATOM 698 C C . ARG A 1 92 ? 30.503 9.186 -23.151 1.00 64.19 92 ARG A C 1
ATOM 700 O O . ARG A 1 92 ? 31.563 9.489 -22.615 1.00 64.19 92 ARG A O 1
ATOM 707 N N . SER A 1 93 ? 30.358 9.120 -24.473 1.00 65.94 93 SER A N 1
ATOM 708 C CA . SER A 1 93 ? 31.308 9.713 -25.412 1.00 65.94 93 SER A CA 1
ATOM 709 C C . SER A 1 93 ? 31.251 11.228 -25.234 1.00 65.94 93 SER A C 1
ATOM 711 O O . SER A 1 93 ? 30.493 11.928 -25.898 1.00 65.94 93 SER A O 1
ATOM 713 N N . GLY A 1 94 ? 31.990 11.725 -24.244 1.00 69.38 94 GLY A N 1
ATOM 714 C CA . GLY A 1 94 ? 32.309 13.140 -24.132 1.00 69.38 94 GLY A CA 1
ATOM 715 C C . GLY A 1 94 ? 33.263 13.547 -25.259 1.00 69.38 94 GLY A C 1
ATOM 716 O O . GLY A 1 94 ? 33.923 12.679 -25.839 1.00 69.38 94 GLY A O 1
ATOM 717 N N . PRO A 1 95 ? 33.348 14.845 -25.590 1.00 69.69 95 PRO A N 1
ATOM 718 C CA . PRO A 1 95 ? 34.334 15.323 -26.547 1.00 69.69 95 PRO A CA 1
ATOM 719 C C . PRO A 1 95 ? 35.728 14.905 -26.070 1.00 69.69 95 PRO A C 1
ATOM 721 O O . PRO A 1 95 ? 36.141 15.237 -24.958 1.00 69.69 95 PRO A O 1
ATOM 724 N N . ALA A 1 96 ? 36.422 14.116 -26.890 1.00 67.12 96 ALA A N 1
ATOM 725 C CA . ALA A 1 96 ? 37.773 13.670 -26.596 1.00 67.12 96 ALA A CA 1
ATOM 726 C C . ALA A 1 96 ? 38.694 14.895 -26.601 1.00 67.12 96 ALA A C 1
ATOM 728 O O . ALA A 1 96 ? 39.007 15.444 -27.657 1.00 67.12 96 ALA A O 1
ATOM 729 N N . VAL A 1 97 ? 39.102 15.350 -25.416 1.00 68.06 97 VAL A N 1
ATOM 730 C CA . VAL A 1 97 ? 40.155 16.358 -25.288 1.00 68.06 97 VAL A CA 1
ATOM 731 C C . VAL A 1 97 ? 41.439 15.700 -25.780 1.00 68.06 97 VAL A C 1
ATOM 733 O O . VAL A 1 97 ? 41.933 14.762 -25.156 1.00 68.06 97 VAL A O 1
ATOM 736 N N . GLN A 1 98 ? 41.954 16.146 -26.925 1.00 65.44 98 GLN A N 1
ATOM 737 C CA . GLN A 1 98 ? 43.238 15.665 -27.417 1.00 65.44 98 GLN A CA 1
ATOM 738 C C . GLN A 1 98 ? 44.333 16.152 -26.467 1.00 65.44 98 GLN A C 1
ATOM 740 O O . GLN A 1 98 ? 44.625 17.343 -26.392 1.00 65.44 98 GLN A O 1
ATOM 745 N N . THR A 1 99 ? 44.919 15.235 -25.705 1.00 63.31 99 THR A N 1
ATOM 746 C CA . THR A 1 99 ? 46.089 15.530 -24.881 1.00 63.31 99 THR A CA 1
ATOM 747 C C . THR A 1 99 ? 47.332 15.432 -25.753 1.00 63.31 99 THR A C 1
ATOM 749 O O . THR A 1 99 ? 47.665 14.350 -26.240 1.00 63.31 99 THR A O 1
ATOM 752 N N . SER A 1 100 ? 48.026 16.550 -25.949 1.00 73.38 100 SER A N 1
ATOM 753 C CA . SER A 1 100 ? 49.345 16.571 -26.583 1.00 73.38 100 SER A CA 1
ATOM 754 C C . SER A 1 100 ? 50.338 15.718 -25.786 1.00 73.38 100 SER A C 1
ATOM 756 O O . SER A 1 100 ? 50.318 15.713 -24.554 1.00 73.38 100 SER A O 1
ATOM 758 N N . THR A 1 101 ? 51.220 14.999 -26.479 1.00 69.12 101 THR A N 1
ATOM 759 C CA . THR A 1 101 ? 52.236 14.141 -25.852 1.00 69.12 101 THR A CA 1
ATOM 760 C C . THR A 1 101 ? 53.217 14.958 -24.998 1.00 69.12 101 THR A C 1
ATOM 762 O O . THR A 1 101 ? 53.685 15.999 -25.471 1.00 69.12 101 THR A O 1
ATOM 765 N N . PRO A 1 102 ? 53.589 14.501 -23.784 1.00 65.69 102 PRO A N 1
ATOM 766 C CA . PRO A 1 102 ? 54.533 15.213 -22.923 1.00 65.69 102 PRO A CA 1
ATOM 767 C C . PRO A 1 102 ? 55.901 15.405 -23.592 1.00 65.69 102 PRO A C 1
ATOM 769 O O . PRO A 1 102 ? 56.466 14.465 -24.155 1.00 65.69 102 PRO A O 1
ATOM 772 N N . HIS A 1 103 ? 56.456 16.616 -23.503 1.00 66.25 103 HIS A N 1
ATOM 773 C CA . HIS A 1 103 ? 57.789 16.919 -24.020 1.00 66.25 103 HIS A CA 1
ATOM 774 C C . HIS A 1 103 ? 58.865 16.318 -23.102 1.00 66.25 103 HIS A C 1
ATOM 776 O O . HIS A 1 103 ? 58.908 16.610 -21.907 1.00 66.25 103 HIS A O 1
ATOM 782 N N . ARG A 1 104 ? 59.728 15.458 -23.656 1.00 62.16 104 ARG A N 1
ATOM 783 C CA . ARG A 1 104 ? 60.843 14.828 -22.934 1.00 62.16 104 ARG A CA 1
ATOM 784 C C . ARG A 1 104 ? 62.057 15.768 -22.948 1.00 62.16 104 ARG A C 1
ATOM 786 O O . ARG A 1 104 ? 62.514 16.095 -24.042 1.00 62.16 104 ARG A O 1
ATOM 793 N N . PRO A 1 105 ? 62.611 16.176 -21.793 1.00 64.19 105 PRO A N 1
ATOM 794 C CA . PRO A 1 105 ? 63.827 16.980 -21.775 1.00 64.19 105 PRO A CA 1
ATOM 795 C C . PRO A 1 105 ? 65.023 16.185 -22.320 1.00 64.19 105 PRO A C 1
ATOM 797 O O . PRO A 1 105 ? 65.142 14.978 -22.088 1.00 64.19 105 PRO A O 1
ATOM 800 N N . ALA A 1 106 ? 65.892 16.875 -23.065 1.00 62.41 106 ALA A N 1
ATOM 801 C CA . ALA A 1 106 ? 67.101 16.319 -23.664 1.00 62.41 106 ALA A CA 1
ATOM 802 C C . ALA A 1 106 ? 68.080 15.829 -22.583 1.00 62.41 106 ALA A C 1
ATOM 804 O O . ALA A 1 106 ? 68.306 16.502 -21.578 1.00 62.41 106 ALA A O 1
ATOM 805 N N . GLY A 1 107 ? 68.618 14.625 -22.790 1.00 52.91 107 GLY A N 1
ATOM 806 C CA . GLY A 1 107 ? 69.438 13.910 -21.817 1.00 52.91 107 GLY A CA 1
ATOM 807 C C . GLY A 1 107 ? 70.752 14.611 -21.469 1.00 52.91 107 GLY A C 1
ATOM 808 O O . GLY A 1 107 ? 71.404 15.222 -22.313 1.00 52.91 107 GLY A O 1
ATOM 809 N N . THR A 1 108 ? 71.150 14.469 -20.208 1.00 59.31 108 THR A N 1
ATOM 810 C CA . THR A 1 108 ? 72.468 14.837 -19.681 1.00 59.31 108 THR A CA 1
ATOM 811 C C . THR A 1 108 ? 73.563 14.033 -20.404 1.00 59.31 108 THR A C 1
ATOM 813 O O . THR A 1 108 ? 73.391 12.821 -20.568 1.00 59.31 108 THR A O 1
ATOM 816 N N . PRO A 1 109 ? 74.691 14.638 -20.829 1.00 57.69 109 PRO A N 1
ATOM 817 C CA . PRO A 1 109 ? 75.754 13.887 -21.486 1.00 57.69 109 PRO A CA 1
ATOM 818 C C . PRO A 1 109 ? 76.432 12.940 -20.488 1.00 57.69 109 PRO A C 1
ATOM 820 O O . PRO A 1 109 ? 76.763 13.336 -19.370 1.00 57.69 109 PRO A O 1
ATOM 823 N N . ALA A 1 110 ? 76.645 11.688 -20.897 1.00 61.59 110 ALA A N 1
ATOM 824 C CA . ALA A 1 110 ? 77.387 10.706 -20.113 1.00 61.59 110 ALA A CA 1
ATOM 825 C C . ALA A 1 110 ? 78.874 11.109 -20.000 1.00 61.59 110 ALA A C 1
ATOM 827 O O . ALA A 1 110 ? 79.452 11.564 -20.993 1.00 61.59 110 ALA A O 1
ATOM 828 N N . PRO A 1 111 ? 79.525 10.934 -18.834 1.00 51.50 111 PRO A N 1
ATOM 829 C CA . PRO A 1 111 ? 80.947 11.220 -18.697 1.00 51.50 111 PRO A CA 1
ATOM 830 C C . PRO A 1 111 ? 81.784 10.210 -19.494 1.00 51.50 111 PRO A C 1
ATOM 832 O O . PRO A 1 111 ? 81.572 8.998 -19.425 1.00 51.50 111 PRO A O 1
ATOM 835 N N . ALA A 1 112 ? 82.747 10.732 -20.255 1.00 58.00 112 ALA A N 1
ATOM 836 C CA . ALA A 1 112 ? 83.654 9.955 -21.086 1.00 58.00 112 ALA A CA 1
ATOM 837 C C . ALA A 1 112 ? 84.530 9.018 -20.235 1.00 58.00 112 ALA A C 1
ATOM 839 O O . ALA A 1 112 ? 85.343 9.462 -19.425 1.00 58.00 112 ALA A O 1
ATOM 840 N N . SER A 1 113 ? 84.383 7.711 -20.453 1.00 57.69 113 SER A N 1
ATOM 841 C CA . SER A 1 113 ? 85.315 6.692 -19.972 1.00 57.69 113 SER A CA 1
ATOM 842 C C . SER A 1 113 ? 86.611 6.783 -20.785 1.00 57.69 113 SER A C 1
ATOM 844 O O . SER A 1 113 ? 86.650 6.458 -21.971 1.00 57.69 113 SER A O 1
ATOM 846 N N . THR A 1 114 ? 87.679 7.266 -20.154 1.00 56.19 114 THR A N 1
ATOM 847 C CA . THR A 1 114 ? 89.035 7.280 -20.705 1.00 56.19 114 THR A CA 1
ATOM 848 C C . THR A 1 114 ? 89.635 5.878 -20.636 1.00 56.19 114 THR A C 1
ATOM 850 O O . THR A 1 114 ? 90.262 5.488 -19.653 1.00 56.19 114 THR A O 1
ATOM 853 N N . TRP A 1 115 ? 89.461 5.100 -21.703 1.00 54.31 115 TRP A N 1
ATOM 854 C CA . TRP A 1 115 ? 90.168 3.833 -21.875 1.00 54.31 115 TRP A CA 1
ATOM 855 C C . TRP A 1 115 ? 91.479 4.073 -22.637 1.00 54.31 115 TRP A C 1
ATOM 857 O O . TRP A 1 115 ? 91.481 4.487 -23.795 1.00 54.31 115 TRP A O 1
ATOM 867 N N . ARG A 1 116 ? 92.612 3.862 -21.958 1.00 57.00 116 ARG A N 1
ATOM 868 C CA . ARG A 1 116 ? 93.972 3.979 -22.508 1.00 57.00 116 ARG A CA 1
ATOM 869 C C . ARG A 1 116 ? 94.440 2.585 -22.957 1.00 57.00 116 ARG A C 1
ATOM 871 O O . ARG A 1 116 ? 94.522 1.702 -22.105 1.00 57.00 116 ARG A O 1
ATOM 878 N N . PRO A 1 117 ? 94.790 2.358 -24.235 1.00 60.03 117 PRO A N 1
ATOM 879 C CA . PRO A 1 117 ? 95.339 1.079 -24.659 1.00 60.03 117 PRO A CA 1
ATOM 880 C C . PRO A 1 117 ? 96.845 1.035 -24.374 1.00 60.03 117 PRO A C 1
ATOM 882 O O . PRO A 1 117 ? 97.598 1.914 -24.792 1.00 60.03 117 PRO A O 1
ATOM 885 N N . ALA A 1 118 ? 97.293 -0.009 -23.680 1.00 50.53 118 ALA A N 1
ATOM 886 C CA . ALA A 1 118 ? 98.695 -0.398 -23.637 1.00 50.53 118 ALA A CA 1
ATOM 887 C C . ALA A 1 118 ? 98.901 -1.559 -24.614 1.00 50.53 118 ALA A C 1
ATOM 889 O O . ALA A 1 118 ? 98.347 -2.639 -24.412 1.00 50.53 118 ALA A O 1
ATOM 890 N N . ARG A 1 119 ? 99.709 -1.355 -25.657 1.00 45.59 119 ARG A N 1
ATOM 891 C CA . ARG A 1 119 ? 100.438 -2.444 -26.318 1.00 45.59 119 ARG A CA 1
ATOM 892 C C . ARG A 1 119 ? 101.734 -1.905 -26.908 1.00 45.59 119 ARG A C 1
ATOM 894 O O . ARG A 1 119 ? 101.726 -1.129 -27.859 1.00 45.59 119 ARG A O 1
ATOM 901 N N . SER A 1 120 ? 102.825 -2.319 -26.278 1.00 45.28 120 SER A N 1
ATOM 902 C CA . SER A 1 120 ? 104.195 -2.127 -26.734 1.00 45.28 120 SER A CA 1
ATOM 903 C C . SER A 1 120 ? 104.552 -3.124 -27.839 1.00 45.28 120 SER A C 1
ATOM 905 O O . SER A 1 120 ? 103.877 -4.133 -28.045 1.00 45.28 120 SER A O 1
ATOM 907 N N . ALA A 1 121 ? 105.618 -2.759 -28.541 1.00 45.88 121 ALA A N 1
ATOM 908 C CA . ALA A 1 121 ? 106.171 -3.307 -29.765 1.00 45.88 121 ALA A CA 1
ATOM 909 C C . ALA A 1 121 ? 106.666 -4.769 -29.712 1.00 45.88 121 ALA A C 1
ATOM 911 O O . ALA A 1 121 ? 107.109 -5.239 -28.671 1.00 45.88 121 ALA A O 1
ATOM 912 N N . ARG A 1 122 ? 106.561 -5.388 -30.900 1.00 45.06 122 ARG A N 1
ATOM 913 C CA . ARG A 1 122 ? 107.503 -6.243 -31.657 1.00 45.06 122 ARG A CA 1
ATOM 914 C C . ARG A 1 122 ? 108.443 -7.200 -30.925 1.00 45.06 122 ARG A C 1
ATOM 916 O O . ARG A 1 122 ? 109.296 -6.721 -30.155 1.00 45.06 122 ARG A O 1
#

Foldseek 3Di:
DDDDVLVVVLVVLVVQLVVLVVQLVVLVVVLCVVCVVPVPDQDPVSVVSVVSNVVSVVSNVVSVVVSVQSPDPPRPPVVVVVVVVVVVVPPPPDPPDDDDDDDDDDDDDDDDDDDDDDDDDD

pLDDT: mean 82.61, std 16.18, range [45.06, 98.81]

Radius of gyration: 37.69 Å; chains: 1; bounding box: 130×30×56 Å

Secondary structure (DSSP, 8-state):
-PPPHHHHHHHHHHHHHHHHHHHHHHHHHHHHHHHSS-TT---HHHHHHHHHHHHHHHHHHHHHHHHHHHH-TT-TTHHHHHHHHHHHHS---------PPPPPPPPPPPPP---PPP----

Sequence (122 aa):
PTANPDATDVVKWHGLLVEAQSVLERAEDDLLAALQPQPSEVDDPTMGLAHRVNAAVTVRDGRAMVVRWLLDPDAPGKKDLAAQRLARLRPRSGPAVQTSTPHRPAGTPAPASTWRPARSAR